Protein AF-A0A3M0XMA0-F1 (afdb_monomer_lite)

Radius of gyration: 14.37 Å; chains: 1; bounding box: 36×26×42 Å

Foldseek 3Di:
DDDDDVVLLVLLVQLVVCLLVLVLVSNLVSLVCQPPDPPRDLVNSLVSLVVLLVLLVVCLVPVPDDDPPADPVRSVVSSVSSVLQDDCLSVQLVVLSVVLNVCVVPDPCNSVSSSVSSVSSSVSSD

Structure (mmCIF, N/CA/C/O backbone):
data_AF-A0A3M0XMA0-F1
#
_entry.id   AF-A0A3M0XMA0-F1
#
loop_
_atom_site.group_PDB
_atom_site.id
_atom_site.type_symbol
_atom_site.label_atom_id
_atom_site.label_alt_id
_atom_site.label_comp_id
_atom_site.label_asym_id
_atom_site.label_entity_id
_atom_site.label_seq_id
_atom_site.pdbx_PDB_ins_code
_atom_site.Cartn_x
_atom_site.Cartn_y
_atom_site.Cartn_z
_atom_site.occupancy
_atom_site.B_iso_or_equiv
_atom_site.auth_seq_id
_atom_site.auth_comp_id
_atom_site.auth_asym_id
_atom_site.auth_atom_id
_atom_site.pdbx_PDB_model_num
ATOM 1 N N . ALA A 1 1 ? 8.673 -5.763 26.414 1.00 34.12 1 ALA A N 1
ATOM 2 C CA . ALA A 1 1 ? 9.305 -6.152 25.136 1.00 34.12 1 ALA A CA 1
ATOM 3 C C . ALA A 1 1 ? 8.319 -5.856 24.009 1.00 34.12 1 ALA A C 1
ATOM 5 O O . ALA A 1 1 ? 7.192 -6.328 24.103 1.00 34.12 1 ALA A O 1
ATOM 6 N N . SER A 1 2 ? 8.665 -5.024 23.018 1.00 40.19 2 SER A N 1
ATOM 7 C CA . SER A 1 2 ? 7.739 -4.703 21.924 1.00 40.19 2 SER A CA 1
ATOM 8 C C . SER A 1 2 ? 7.754 -5.817 20.868 1.00 40.19 2 SER A C 1
ATOM 10 O O . SER A 1 2 ? 8.660 -5.933 20.048 1.00 40.19 2 SER A O 1
ATOM 12 N N . MET A 1 3 ? 6.732 -6.671 20.880 1.00 48.38 3 MET A N 1
ATOM 13 C CA . MET A 1 3 ? 6.269 -7.292 19.637 1.00 48.38 3 MET A CA 1
ATOM 14 C C . MET A 1 3 ? 5.665 -6.163 18.802 1.00 48.38 3 MET A C 1
ATOM 16 O O . MET A 1 3 ? 4.710 -5.573 19.289 1.00 48.38 3 MET A O 1
ATOM 20 N N . SER A 1 4 ? 6.177 -5.812 17.615 1.00 57.28 4 SER A N 1
ATOM 21 C CA . SER A 1 4 ? 5.334 -5.079 16.642 1.00 57.28 4 SER A CA 1
ATOM 22 C C . SER A 1 4 ? 5.956 -4.905 15.247 1.00 57.28 4 SER A C 1
ATOM 24 O O . SER A 1 4 ? 5.299 -5.244 14.271 1.00 57.28 4 SER A O 1
ATOM 26 N N . SER A 1 5 ? 7.216 -4.465 15.102 1.00 61.88 5 SER A N 1
ATOM 27 C CA . SER A 1 5 ? 7.711 -4.017 13.778 1.00 61.88 5 SER A CA 1
ATOM 28 C C . SER A 1 5 ? 7.847 -5.133 12.732 1.00 61.88 5 SER A C 1
ATOM 30 O O . SER A 1 5 ? 7.314 -4.990 11.637 1.00 61.88 5 SER A O 1
ATOM 32 N N . LYS A 1 6 ? 8.495 -6.263 13.058 1.00 68.44 6 LYS A N 1
ATOM 33 C CA . LYS A 1 6 ? 8.668 -7.366 12.093 1.00 68.44 6 LYS A CA 1
ATOM 34 C C . LYS A 1 6 ? 7.342 -8.032 11.730 1.00 68.44 6 LYS A C 1
ATOM 36 O O . LYS A 1 6 ? 7.111 -8.336 10.571 1.00 68.44 6 LYS A O 1
ATOM 41 N N . THR A 1 7 ? 6.463 -8.255 12.708 1.00 75.94 7 THR A N 1
ATOM 42 C CA . THR A 1 7 ? 5.145 -8.871 12.475 1.00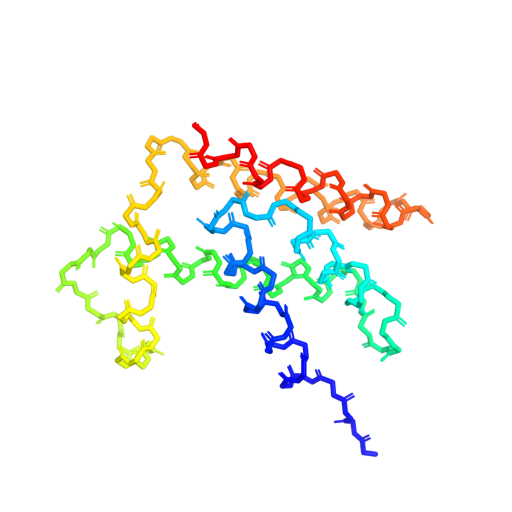 75.94 7 THR A CA 1
ATOM 43 C C . THR A 1 7 ? 4.261 -7.988 11.598 1.00 75.94 7 THR A C 1
ATOM 45 O O . THR A 1 7 ? 3.600 -8.499 10.694 1.00 75.94 7 THR A O 1
ATOM 48 N N . LEU A 1 8 ? 4.290 -6.669 11.824 1.00 75.06 8 LEU A N 1
ATOM 49 C CA . LEU A 1 8 ? 3.622 -5.695 10.966 1.00 75.06 8 LEU A CA 1
ATOM 50 C C . LEU A 1 8 ? 4.193 -5.730 9.546 1.00 75.06 8 LEU A C 1
ATOM 52 O O . LEU A 1 8 ? 3.432 -5.808 8.591 1.00 75.06 8 LEU A O 1
ATOM 56 N N . GLU A 1 9 ? 5.519 -5.726 9.411 1.00 73.88 9 GLU A N 1
ATOM 57 C CA . GLU A 1 9 ? 6.200 -5.776 8.115 1.00 73.88 9 GLU A CA 1
ATOM 58 C C . GLU A 1 9 ? 5.814 -7.036 7.317 1.00 73.88 9 GLU A C 1
ATOM 60 O O . GLU A 1 9 ? 5.398 -6.930 6.165 1.00 73.88 9 GLU A O 1
ATOM 65 N N . TYR A 1 10 ? 5.843 -8.217 7.949 1.00 76.31 10 TYR A N 1
ATOM 66 C CA . TYR A 1 10 ? 5.401 -9.471 7.325 1.00 76.31 10 TYR A CA 1
ATOM 67 C C . TYR A 1 10 ? 3.933 -9.431 6.894 1.00 76.31 10 TYR A C 1
ATOM 69 O O . TYR A 1 10 ? 3.611 -9.833 5.779 1.00 76.31 10 TYR A O 1
ATOM 77 N N . SER A 1 11 ? 3.053 -8.924 7.755 1.00 83.19 11 SER A N 1
ATOM 78 C CA . SER A 1 11 ? 1.613 -8.871 7.477 1.00 83.19 11 SER A CA 1
ATOM 79 C C . SER A 1 11 ? 1.283 -7.858 6.373 1.00 83.19 11 SER A C 1
ATOM 81 O O . SER A 1 11 ? 0.391 -8.086 5.562 1.00 83.19 11 SER A O 1
ATOM 83 N N . VAL A 1 12 ? 2.031 -6.753 6.284 1.00 85.25 12 VAL A N 1
ATOM 84 C CA . VAL A 1 12 ? 1.895 -5.781 5.190 1.00 85.25 12 VAL A CA 1
ATOM 85 C C . VAL A 1 12 ? 2.437 -6.351 3.880 1.00 85.25 12 VAL A C 1
ATOM 87 O O . VAL A 1 12 ? 1.821 -6.136 2.840 1.00 85.25 12 VAL A O 1
ATOM 90 N N . PHE A 1 13 ? 3.531 -7.119 3.895 1.00 86.69 13 PHE A N 1
ATOM 91 C CA . PHE A 1 13 ? 3.964 -7.837 2.690 1.00 86.69 13 PHE A CA 1
ATOM 92 C C . PHE A 1 13 ? 2.926 -8.844 2.223 1.00 86.69 13 PHE A C 1
ATOM 94 O O . PHE A 1 13 ? 2.650 -8.903 1.029 1.00 86.69 13 PHE A O 1
ATOM 101 N N . GLU A 1 14 ? 2.297 -9.563 3.149 1.00 91.00 14 GLU A N 1
ATOM 102 C CA . GLU A 1 14 ? 1.206 -10.464 2.804 1.00 91.00 14 GLU A CA 1
ATOM 103 C C . GLU A 1 14 ? 0.011 -9.719 2.191 1.00 91.00 14 GLU A C 1
ATOM 105 O O . GLU A 1 14 ? -0.535 -10.158 1.177 1.00 91.00 14 GLU A O 1
ATOM 110 N N . LEU A 1 15 ? -0.361 -8.566 2.758 1.00 94.38 15 LEU A N 1
ATOM 111 C CA . LEU A 1 15 ? -1.423 -7.719 2.215 1.00 94.38 15 LEU A CA 1
ATOM 112 C C . LEU A 1 15 ? -1.094 -7.276 0.787 1.00 94.38 15 LEU A C 1
ATOM 114 O O . LEU A 1 15 ? -1.947 -7.326 -0.096 1.00 94.38 15 LEU A O 1
ATOM 118 N N . ILE A 1 16 ? 0.147 -6.863 0.543 1.00 92.25 16 ILE A N 1
ATOM 119 C CA . ILE A 1 16 ? 0.579 -6.405 -0.775 1.00 92.25 16 ILE A CA 1
ATOM 120 C C . ILE A 1 16 ? 0.624 -7.555 -1.770 1.00 92.25 16 ILE A C 1
ATOM 122 O O . ILE A 1 16 ? 0.171 -7.382 -2.897 1.00 92.25 16 ILE A O 1
ATOM 126 N N . ASP A 1 17 ? 1.099 -8.731 -1.376 1.00 90.69 17 ASP A N 1
ATOM 127 C CA . ASP A 1 17 ? 1.066 -9.903 -2.246 1.00 90.69 17 ASP A CA 1
ATOM 128 C C . ASP A 1 17 ? -0.376 -10.279 -2.620 1.00 90.69 17 ASP A C 1
ATOM 130 O O . ASP A 1 17 ? -0.647 -10.598 -3.781 1.00 90.69 17 ASP A O 1
ATOM 134 N N . ALA A 1 18 ? -1.324 -10.166 -1.684 1.00 94.12 18 ALA A N 1
ATOM 135 C CA . ALA A 1 18 ? -2.746 -10.365 -1.963 1.00 94.12 18 ALA A CA 1
ATOM 136 C C . ALA A 1 18 ? -3.305 -9.299 -2.927 1.00 94.12 18 ALA A C 1
ATOM 138 O O . ALA A 1 18 ? -3.972 -9.639 -3.904 1.00 94.12 18 ALA A O 1
ATOM 139 N N . ILE A 1 19 ? -2.960 -8.019 -2.728 1.00 94.62 19 ILE A N 1
ATOM 140 C CA . ILE A 1 19 ? -3.337 -6.928 -3.642 1.00 94.62 19 ILE A CA 1
ATOM 141 C C . ILE A 1 19 ? -2.774 -7.183 -5.045 1.00 94.62 19 ILE A C 1
ATOM 143 O O . ILE A 1 19 ? -3.534 -7.217 -6.009 1.00 94.62 19 ILE A O 1
ATOM 147 N N . MET A 1 20 ? -1.464 -7.417 -5.171 1.00 90.44 20 MET A N 1
ATOM 148 C CA . MET A 1 20 ? -0.773 -7.581 -6.458 1.00 90.44 20 MET A CA 1
ATOM 149 C C . MET A 1 20 ? -1.224 -8.831 -7.225 1.00 90.44 20 MET A C 1
ATOM 151 O O . MET A 1 20 ? -1.197 -8.836 -8.455 1.00 90.44 20 MET A O 1
ATOM 155 N N . SER A 1 21 ? -1.666 -9.876 -6.520 1.00 90.81 21 SER A N 1
ATOM 156 C CA . SER A 1 21 ? -2.288 -11.068 -7.120 1.00 90.81 21 SER A CA 1
ATOM 157 C C . SER A 1 21 ? -3.786 -10.907 -7.406 1.00 90.81 21 SER A C 1
ATOM 159 O O . SER A 1 21 ? -4.393 -11.811 -7.977 1.00 90.81 21 SER A O 1
ATOM 161 N N . ARG A 1 22 ? -4.373 -9.749 -7.072 1.00 91.56 22 ARG A N 1
ATOM 162 C CA . ARG A 1 22 ? -5.808 -9.439 -7.179 1.00 91.56 22 ARG A CA 1
ATOM 163 C C . ARG A 1 22 ? -6.703 -10.399 -6.384 1.00 91.56 22 ARG A C 1
ATOM 165 O O . ARG A 1 22 ? -7.891 -10.525 -6.684 1.00 91.56 22 ARG A O 1
ATOM 172 N N . ASP A 1 23 ? -6.154 -11.040 -5.357 1.00 95.00 23 ASP A N 1
ATOM 173 C CA . ASP A 1 23 ? -6.885 -11.909 -4.441 1.00 95.00 23 ASP A CA 1
ATOM 174 C C . ASP A 1 23 ? -7.612 -11.049 -3.397 1.00 95.00 23 ASP A C 1
ATOM 176 O O . ASP A 1 23 ? -7.078 -10.711 -2.336 1.00 95.00 23 ASP A O 1
ATOM 180 N N . ARG A 1 24 ? -8.829 -10.619 -3.753 1.00 95.31 24 ARG A N 1
ATOM 181 C CA . ARG A 1 24 ? -9.627 -9.682 -2.950 1.00 95.31 24 ARG A CA 1
ATOM 182 C C . ARG A 1 24 ? -9.932 -10.242 -1.564 1.00 95.31 24 ARG A C 1
ATOM 184 O O . ARG A 1 24 ? -9.710 -9.545 -0.577 1.00 95.31 24 ARG A O 1
ATOM 191 N N . ASP A 1 25 ? -10.400 -11.484 -1.492 1.00 96.06 25 ASP A N 1
ATOM 192 C CA . ASP A 1 25 ? -10.819 -12.107 -0.234 1.00 96.06 25 ASP A CA 1
ATOM 193 C C . ASP A 1 25 ? -9.639 -12.226 0.729 1.00 96.06 25 ASP A C 1
ATOM 195 O O . ASP A 1 25 ? -9.741 -11.860 1.906 1.00 96.06 25 ASP A O 1
ATOM 199 N N . ARG A 1 26 ? -8.476 -12.650 0.218 1.00 96.56 26 ARG A N 1
ATOM 200 C CA . ARG A 1 26 ? -7.251 -12.675 1.014 1.00 96.56 26 ARG A CA 1
ATOM 201 C C . ARG A 1 26 ? -6.843 -11.277 1.460 1.00 96.56 26 ARG A C 1
ATOM 203 O O . ARG A 1 26 ? -6.499 -11.104 2.627 1.00 96.56 26 ARG A O 1
ATOM 210 N N . ALA A 1 27 ? -6.903 -10.281 0.579 1.00 96.69 27 ALA A N 1
ATOM 211 C CA . ALA A 1 27 ? -6.491 -8.925 0.920 1.00 96.69 27 ALA A CA 1
ATOM 212 C C . ALA A 1 27 ? -7.350 -8.329 2.051 1.00 96.69 27 ALA A C 1
ATOM 214 O O . ALA A 1 27 ? -6.806 -7.784 3.014 1.00 96.69 27 ALA A O 1
ATOM 215 N N . PHE A 1 28 ? -8.676 -8.499 1.997 1.00 96.44 28 PHE A N 1
ATOM 216 C CA . PHE A 1 28 ? -9.576 -8.053 3.068 1.00 96.44 28 PHE A CA 1
ATOM 217 C C . PHE A 1 28 ? -9.344 -8.811 4.378 1.00 96.44 28 PHE A C 1
ATOM 219 O O . PHE A 1 28 ? -9.334 -8.199 5.447 1.00 96.44 28 PHE A O 1
ATOM 226 N N . ASN A 1 29 ? -9.107 -10.123 4.315 1.00 95.62 29 ASN A N 1
ATOM 227 C CA . ASN A 1 29 ? -8.808 -10.916 5.508 1.00 95.62 29 ASN A CA 1
ATOM 228 C C . ASN A 1 29 ? -7.505 -10.472 6.184 1.00 95.62 29 ASN A C 1
ATOM 230 O O . ASN A 1 29 ? -7.479 -10.289 7.403 1.00 95.62 29 ASN A O 1
ATOM 234 N N . VAL A 1 30 ? -6.438 -10.243 5.413 1.00 95.38 30 VAL A N 1
ATOM 235 C CA . VAL A 1 30 ? -5.160 -9.760 5.956 1.00 95.38 30 VAL A CA 1
ATOM 236 C C . VAL A 1 30 ? -5.317 -8.357 6.547 1.00 95.38 30 VAL A C 1
ATOM 238 O O . VAL A 1 30 ? -4.829 -8.107 7.650 1.00 95.38 30 VAL A O 1
ATOM 241 N N . LEU A 1 31 ? -6.040 -7.456 5.871 1.00 95.25 31 LEU A N 1
ATOM 242 C CA . LEU A 1 31 ? -6.302 -6.107 6.379 1.00 95.25 31 LEU A CA 1
ATOM 243 C C . LEU A 1 31 ? -7.060 -6.126 7.711 1.00 95.25 31 LEU A C 1
ATOM 245 O O . LEU A 1 31 ? -6.666 -5.437 8.652 1.00 95.25 31 LEU A O 1
ATOM 249 N N . ARG A 1 32 ? -8.118 -6.936 7.814 1.00 93.19 32 ARG A N 1
ATOM 250 C CA . ARG A 1 32 ? -8.894 -7.070 9.052 1.00 93.19 32 ARG A CA 1
ATOM 251 C C . ARG A 1 32 ? -8.025 -7.594 10.190 1.00 93.19 32 ARG A C 1
ATOM 253 O O . ARG A 1 32 ? -8.055 -7.034 11.281 1.00 93.19 32 ARG A O 1
ATOM 260 N N . ASN A 1 33 ? -7.205 -8.612 9.924 1.00 92.50 33 ASN A N 1
ATOM 261 C CA . ASN A 1 33 ? -6.274 -9.169 10.908 1.00 92.50 33 ASN A CA 1
ATOM 262 C C . ASN A 1 33 ? -5.247 -8.130 11.380 1.00 92.50 33 ASN A C 1
ATOM 264 O O . ASN A 1 33 ? -4.953 -8.055 12.573 1.00 92.50 33 ASN A O 1
ATOM 268 N N . LEU A 1 34 ? -4.732 -7.304 10.467 1.00 91.12 34 LEU A N 1
ATOM 269 C CA . LEU A 1 34 ? -3.845 -6.186 10.788 1.00 91.12 34 LEU A CA 1
ATOM 270 C C . LEU A 1 34 ? -4.529 -5.146 11.679 1.00 91.12 34 LEU A C 1
ATOM 272 O O . LEU A 1 34 ? -3.928 -4.697 12.651 1.00 91.12 34 LEU A O 1
ATOM 276 N N . PHE A 1 35 ? -5.774 -4.785 11.369 1.00 88.81 35 PHE A N 1
ATOM 277 C CA . PHE A 1 35 ? -6.520 -3.766 12.104 1.00 88.81 35 PHE A CA 1
ATOM 278 C C . PHE A 1 35 ? -6.880 -4.203 13.533 1.00 88.81 35 PHE A C 1
ATOM 280 O O . PHE A 1 35 ? -6.728 -3.427 14.473 1.00 88.81 35 PHE A O 1
ATOM 287 N N . VAL A 1 36 ? -7.299 -5.459 13.729 1.00 88.31 36 VAL A N 1
ATOM 288 C CA . VAL A 1 36 ? -7.632 -5.982 15.071 1.00 88.31 36 VAL A CA 1
ATOM 289 C C . VAL A 1 36 ? -6.394 -6.359 15.897 1.00 88.31 36 VAL A C 1
ATOM 291 O O . VAL A 1 36 ? -6.500 -6.634 17.095 1.00 88.31 36 VAL A O 1
ATOM 294 N N . SER A 1 37 ? -5.209 -6.389 15.278 1.00 87.06 37 SER A N 1
ATOM 295 C CA . SER A 1 37 ? -3.958 -6.726 15.956 1.00 87.06 37 SER A CA 1
ATOM 296 C C . SER A 1 37 ? -3.557 -5.638 16.950 1.00 87.06 37 SER A C 1
ATOM 298 O O . SER A 1 37 ? -3.322 -4.480 16.606 1.00 87.06 37 SER A O 1
ATOM 300 N N . LYS A 1 38 ? -3.410 -6.029 18.218 1.00 79.81 38 LYS A N 1
ATOM 301 C CA . LYS A 1 38 ? -3.048 -5.110 19.300 1.00 79.81 38 LYS A CA 1
ATOM 302 C C . LYS A 1 38 ? -1.720 -4.399 19.007 1.00 79.81 38 LYS A C 1
ATOM 304 O O . LYS A 1 38 ? -0.691 -5.044 18.823 1.00 79.81 38 LYS A O 1
ATOM 309 N N . GLY A 1 39 ? -1.736 -3.067 19.055 1.00 79.44 39 GLY A N 1
ATOM 310 C CA . GLY A 1 39 ? -0.538 -2.233 18.899 1.00 79.44 39 GLY A CA 1
ATOM 311 C C . GLY A 1 39 ? -0.161 -1.905 17.451 1.00 79.44 39 GLY A C 1
ATOM 312 O O . GLY A 1 39 ? 0.891 -1.306 17.231 1.00 79.44 39 GLY A O 1
ATOM 313 N N . VAL A 1 40 ? -1.002 -2.263 16.479 1.00 85.38 40 VAL A N 1
ATOM 314 C CA . VAL A 1 40 ? -0.908 -1.772 15.102 1.00 85.38 40 VAL A CA 1
ATOM 315 C C . VAL A 1 40 ? -1.888 -0.613 14.945 1.00 85.38 40 VAL A C 1
ATOM 317 O O . VAL A 1 40 ? -3.079 -0.775 15.178 1.00 85.38 40 VAL A O 1
ATOM 320 N N . SER A 1 41 ? -1.391 0.569 14.579 1.00 90.38 41 SER A N 1
ATOM 321 C CA . SER A 1 41 ? -2.256 1.711 14.257 1.00 90.38 41 SER A CA 1
ATOM 322 C C . SER A 1 41 ? -2.552 1.761 12.760 1.00 90.38 41 SER A C 1
ATOM 324 O O . SER A 1 41 ? -1.715 1.353 11.948 1.00 90.38 41 SER A O 1
ATOM 326 N N . SER A 1 42 ? -3.691 2.336 12.374 1.00 92.44 42 SER A N 1
ATOM 327 C CA . SER A 1 42 ? -4.048 2.541 10.964 1.00 92.44 42 SER A CA 1
ATOM 328 C C . SER A 1 42 ? -3.000 3.369 10.215 1.00 92.44 42 SER A C 1
ATOM 330 O O . SER A 1 42 ? -2.640 3.048 9.082 1.00 92.44 42 SER A O 1
ATOM 332 N N . LEU A 1 43 ? -2.419 4.379 10.875 1.00 92.44 43 LEU A N 1
ATOM 333 C CA . LEU A 1 43 ? -1.310 5.164 10.323 1.00 92.44 43 LEU A CA 1
ATOM 334 C C . LEU A 1 43 ? -0.046 4.321 10.106 1.00 92.44 43 LEU A C 1
ATOM 336 O O . LEU A 1 43 ? 0.663 4.531 9.125 1.00 92.44 43 LEU A O 1
ATOM 340 N N . SER A 1 44 ? 0.237 3.343 10.973 1.00 91.25 44 SER A N 1
ATOM 341 C CA . SER A 1 44 ? 1.366 2.422 10.786 1.00 91.25 44 SER A CA 1
ATOM 342 C C . SER A 1 44 ? 1.164 1.505 9.577 1.00 91.25 44 SER A C 1
ATOM 344 O O . SER A 1 44 ? 2.123 1.257 8.847 1.00 91.25 44 SER A O 1
ATOM 346 N N . ILE A 1 45 ? -0.067 1.039 9.332 1.00 93.00 45 ILE A N 1
ATOM 347 C CA . ILE A 1 45 ? -0.413 0.252 8.136 1.00 93.00 45 ILE A CA 1
ATOM 348 C C . ILE A 1 45 ? -0.195 1.098 6.876 1.00 93.00 45 ILE A C 1
ATOM 350 O O . ILE A 1 45 ? 0.502 0.665 5.958 1.00 93.00 45 ILE A O 1
ATOM 354 N N . ILE A 1 46 ? -0.721 2.329 6.850 1.00 94.44 46 ILE A N 1
ATOM 355 C CA . ILE A 1 46 ? -0.538 3.247 5.715 1.00 94.44 46 ILE A CA 1
ATOM 356 C C . ILE A 1 46 ? 0.938 3.564 5.493 1.00 94.44 46 ILE A C 1
ATOM 358 O O . ILE A 1 46 ? 1.408 3.480 4.362 1.00 94.44 46 ILE A O 1
ATOM 362 N N . GLY A 1 47 ? 1.691 3.875 6.549 1.00 93.56 47 GLY A N 1
ATOM 363 C CA . GLY A 1 47 ? 3.122 4.161 6.443 1.00 93.56 47 GLY A CA 1
ATOM 364 C C . GLY A 1 47 ? 3.910 2.997 5.838 1.00 93.56 47 GLY A C 1
ATOM 365 O O . GLY A 1 47 ? 4.775 3.210 4.987 1.00 93.56 47 GLY A O 1
ATOM 366 N N . ALA A 1 48 ? 3.574 1.760 6.208 1.00 92.56 48 ALA A N 1
ATOM 367 C CA . ALA A 1 48 ? 4.195 0.568 5.639 1.00 92.56 48 ALA A CA 1
ATOM 368 C C . ALA A 1 48 ? 3.826 0.360 4.156 1.00 92.56 48 ALA A C 1
ATOM 370 O O . ALA A 1 48 ? 4.698 0.019 3.351 1.00 92.56 48 ALA A O 1
ATOM 371 N N . LEU A 1 49 ? 2.573 0.631 3.769 1.00 95.31 49 LEU A N 1
ATOM 372 C CA . LEU A 1 49 ? 2.145 0.626 2.364 1.00 95.31 49 LEU A CA 1
ATOM 373 C C . LEU A 1 49 ? 2.886 1.698 1.550 1.00 95.31 49 LEU A C 1
ATOM 375 O O . LEU A 1 49 ? 3.440 1.384 0.497 1.00 95.31 49 LEU A O 1
ATOM 379 N N . VAL A 1 50 ? 2.953 2.940 2.045 1.00 96.06 50 VAL A N 1
ATOM 380 C CA . VAL A 1 50 ? 3.692 4.048 1.410 1.00 96.06 50 VAL A CA 1
ATOM 381 C C . VAL A 1 50 ? 5.155 3.671 1.211 1.00 96.06 50 VAL A C 1
ATOM 383 O O . VAL A 1 50 ? 5.689 3.835 0.113 1.00 96.06 50 VAL A O 1
ATOM 386 N N . TRP A 1 51 ? 5.796 3.119 2.244 1.00 94.19 51 TRP A N 1
ATOM 387 C CA . TRP A 1 51 ? 7.180 2.674 2.154 1.00 94.19 51 TRP A CA 1
ATOM 388 C C . TRP A 1 51 ? 7.361 1.609 1.066 1.00 94.19 51 TRP A C 1
ATOM 390 O O . TRP A 1 51 ? 8.225 1.765 0.202 1.00 94.19 51 TRP A O 1
ATOM 400 N N . HIS A 1 52 ? 6.524 0.566 1.046 1.00 93.75 52 HIS A N 1
ATOM 401 C CA . HIS A 1 52 ? 6.613 -0.483 0.025 1.00 93.75 52 HIS A CA 1
ATOM 402 C C . HIS A 1 52 ? 6.404 0.071 -1.382 1.00 93.75 52 HIS A C 1
ATOM 404 O O . HIS A 1 52 ? 7.222 -0.192 -2.264 1.00 93.75 52 HIS A O 1
ATOM 410 N N . TYR A 1 53 ? 5.337 0.840 -1.606 1.00 95.62 53 TYR A N 1
ATOM 411 C CA . TYR A 1 53 ? 5.041 1.396 -2.926 1.00 95.62 53 TYR A CA 1
ATOM 412 C C . TYR A 1 53 ? 6.105 2.394 -3.387 1.00 95.62 53 TYR A C 1
ATOM 414 O O . TYR A 1 53 ? 6.401 2.438 -4.578 1.00 95.62 53 TYR A O 1
ATOM 422 N N . GLY A 1 54 ? 6.758 3.118 -2.473 1.00 95.25 54 GLY A N 1
ATOM 423 C CA . GLY A 1 54 ? 7.932 3.936 -2.786 1.00 95.25 54 GLY A CA 1
ATOM 424 C C . GLY A 1 54 ? 9.116 3.102 -3.285 1.00 95.25 54 GLY A C 1
ATOM 425 O O . GLY A 1 54 ? 9.757 3.454 -4.275 1.00 95.25 54 GLY A O 1
ATOM 426 N N . GLN A 1 55 ? 9.386 1.954 -2.657 1.00 94.25 55 GLN A N 1
ATOM 427 C CA . GLN A 1 55 ? 10.413 1.020 -3.136 1.00 94.25 55 GLN A CA 1
ATOM 428 C C . GLN A 1 55 ? 10.035 0.418 -4.498 1.00 94.25 55 GLN A C 1
ATOM 430 O O . GLN A 1 55 ? 10.882 0.317 -5.386 1.00 94.25 55 GLN A O 1
ATOM 435 N N . LEU A 1 56 ? 8.762 0.059 -4.684 1.00 95.06 56 LEU A N 1
ATOM 436 C CA . LEU A 1 56 ? 8.247 -0.472 -5.945 1.00 95.06 56 LEU A CA 1
ATOM 437 C C . LEU A 1 56 ? 8.339 0.554 -7.080 1.00 95.06 56 LEU A C 1
ATOM 439 O O . LEU A 1 56 ? 8.763 0.196 -8.176 1.00 95.06 56 LEU A O 1
ATOM 443 N N . TYR A 1 57 ? 8.009 1.819 -6.808 1.00 95.56 57 TYR A N 1
ATOM 444 C CA . TYR A 1 57 ? 8.131 2.921 -7.763 1.00 95.56 57 TYR A CA 1
ATOM 445 C C . TYR A 1 57 ? 9.570 3.079 -8.248 1.00 95.56 57 TYR A C 1
ATOM 447 O O . TYR A 1 57 ? 9.812 3.083 -9.450 1.00 95.56 57 TYR A O 1
ATOM 455 N N . ARG A 1 58 ? 10.540 3.104 -7.325 1.00 94.50 58 ARG A N 1
ATOM 456 C CA . ARG A 1 58 ? 11.967 3.214 -7.673 1.00 94.50 58 ARG A CA 1
ATOM 457 C C . ARG A 1 58 ? 12.427 2.084 -8.592 1.00 94.50 58 ARG A C 1
ATOM 459 O O . ARG A 1 58 ? 13.171 2.326 -9.537 1.00 94.50 58 ARG A O 1
ATOM 466 N N . VAL A 1 59 ? 11.984 0.853 -8.324 1.00 94.75 59 VAL A N 1
ATOM 467 C CA . VAL A 1 59 ? 12.302 -0.313 -9.165 1.00 94.75 59 VAL A CA 1
ATOM 468 C C . VAL A 1 59 ? 11.598 -0.239 -10.520 1.00 94.75 59 VAL A C 1
ATOM 470 O O . VAL A 1 59 ? 12.191 -0.603 -11.529 1.00 94.75 59 VAL A O 1
ATOM 473 N N . TRP A 1 60 ? 10.356 0.238 -10.566 1.00 94.44 60 TRP A N 1
ATOM 474 C CA . TRP A 1 60 ? 9.615 0.414 -11.814 1.00 94.44 60 TRP A CA 1
ATOM 475 C C . TRP A 1 60 ? 10.209 1.511 -12.708 1.00 94.44 60 TRP A C 1
ATOM 477 O O . TRP A 1 60 ? 10.320 1.310 -13.913 1.00 94.44 60 TRP A O 1
ATOM 487 N N . GLU A 1 61 ? 10.640 2.630 -12.125 1.00 93.38 61 GLU A N 1
ATOM 488 C CA . GLU A 1 61 ? 11.272 3.751 -12.833 1.00 93.38 61 GLU A CA 1
ATOM 489 C C . GLU A 1 61 ? 12.680 3.391 -13.341 1.00 93.38 61 GLU A C 1
ATOM 491 O O . GLU A 1 61 ? 13.133 3.908 -14.361 1.00 93.38 61 GLU A O 1
ATOM 496 N N . THR A 1 62 ? 13.370 2.463 -12.663 1.00 90.94 62 THR A N 1
ATOM 497 C CA . THR A 1 62 ? 14.738 2.034 -13.002 1.00 90.94 62 THR A CA 1
ATOM 498 C C . THR A 1 62 ? 14.877 0.501 -13.104 1.00 90.94 62 THR A C 1
ATOM 500 O O . THR A 1 62 ? 15.654 -0.117 -12.373 1.00 90.94 62 THR A O 1
ATOM 503 N N . PRO A 1 63 ? 14.185 -0.164 -14.052 1.00 81.25 63 PRO A N 1
ATOM 504 C CA . PRO A 1 63 ? 14.009 -1.625 -14.061 1.00 81.25 63 PRO A CA 1
ATOM 505 C C . PRO A 1 63 ? 15.302 -2.435 -14.256 1.00 81.25 63 PRO A C 1
ATOM 507 O O . PRO A 1 63 ? 15.335 -3.632 -13.970 1.00 81.25 63 PRO A O 1
ATOM 510 N N . HIS A 1 64 ? 16.380 -1.802 -14.726 1.00 84.75 64 HIS A N 1
ATOM 511 C CA . HIS A 1 64 ? 17.681 -2.441 -14.955 1.00 84.75 64 HIS A CA 1
ATOM 512 C C . HIS A 1 64 ? 18.726 -2.117 -13.884 1.00 84.75 64 HIS A C 1
ATOM 514 O O . HIS A 1 64 ? 19.833 -2.653 -13.930 1.00 84.75 64 HIS A O 1
ATOM 520 N N . MET A 1 65 ? 18.401 -1.256 -12.918 1.00 90.06 65 MET A N 1
ATOM 521 C CA . MET A 1 65 ? 19.351 -0.797 -11.914 1.00 90.06 65 MET A CA 1
ATOM 522 C C . MET A 1 65 ? 18.813 -1.080 -10.519 1.00 90.06 65 MET A C 1
ATOM 524 O O . MET A 1 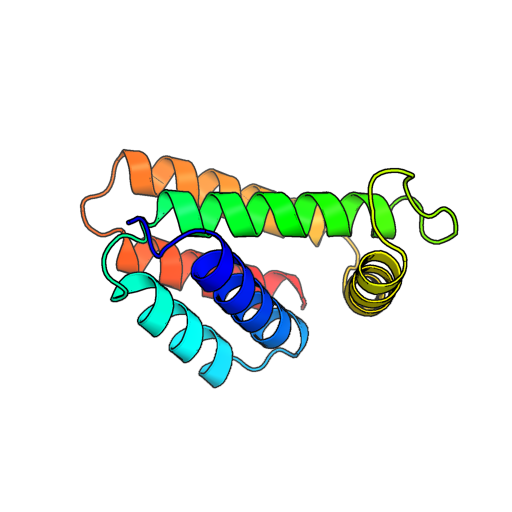65 ? 17.885 -0.432 -10.047 1.00 90.06 65 MET A O 1
ATOM 528 N N . ARG A 1 66 ? 19.442 -2.026 -9.815 1.00 91.25 66 ARG A N 1
ATOM 529 C CA . ARG A 1 66 ? 19.129 -2.256 -8.404 1.00 91.25 66 ARG A CA 1
ATOM 530 C C . ARG A 1 66 ? 19.607 -1.067 -7.566 1.00 91.25 66 ARG A C 1
ATOM 532 O O . ARG A 1 66 ? 20.813 -0.802 -7.553 1.00 91.25 66 ARG A O 1
ATOM 539 N N . PRO A 1 67 ? 18.727 -0.401 -6.800 1.00 89.56 67 PRO A N 1
ATOM 540 C CA . PRO A 1 67 ? 19.179 0.623 -5.874 1.00 89.56 67 PRO A CA 1
ATOM 541 C C . PRO A 1 67 ? 20.047 0.028 -4.758 1.00 89.56 67 PRO A C 1
ATOM 543 O O . PRO A 1 67 ? 19.795 -1.079 -4.276 1.00 89.56 67 PRO A O 1
ATOM 546 N N . LYS A 1 68 ? 21.100 0.750 -4.356 1.00 89.00 68 LYS A N 1
ATOM 547 C CA . LYS A 1 68 ? 22.152 0.227 -3.460 1.00 89.00 68 LYS A CA 1
ATOM 548 C C . LYS A 1 68 ? 21.625 -0.187 -2.083 1.00 89.00 68 LYS A C 1
ATOM 550 O O . LYS A 1 68 ? 22.148 -1.128 -1.494 1.00 89.00 68 LYS A O 1
ATOM 555 N N . ASP A 1 69 ? 20.588 0.490 -1.612 1.00 90.00 69 ASP A N 1
ATOM 556 C CA . ASP A 1 69 ? 19.897 0.282 -0.339 1.00 90.00 69 ASP A CA 1
ATOM 557 C C . ASP A 1 69 ? 18.857 -0.855 -0.370 1.00 90.00 69 ASP A C 1
ATOM 559 O O . ASP A 1 69 ? 18.340 -1.236 0.677 1.00 90.00 69 ASP A O 1
ATOM 563 N N . ILE A 1 70 ? 18.570 -1.446 -1.538 1.00 89.12 70 ILE A N 1
ATOM 564 C CA . ILE A 1 70 ? 17.613 -2.554 -1.674 1.00 89.12 70 ILE A CA 1
ATOM 565 C C . ILE A 1 70 ? 18.357 -3.879 -1.810 1.00 89.12 70 ILE A C 1
ATOM 567 O O . ILE A 1 70 ? 19.088 -4.104 -2.776 1.00 89.12 70 ILE A O 1
ATOM 571 N N . HIS A 1 71 ? 18.124 -4.807 -0.882 1.00 91.06 71 HIS A N 1
ATOM 572 C CA . HIS A 1 71 ? 18.694 -6.155 -0.941 1.00 91.06 71 HIS A CA 1
ATOM 573 C C . HIS A 1 71 ? 18.254 -6.924 -2.206 1.00 91.06 71 HIS A C 1
ATOM 575 O O . HIS A 1 71 ? 17.110 -6.810 -2.642 1.00 91.06 71 HIS A O 1
ATOM 581 N N . GLN A 1 72 ? 19.126 -7.767 -2.778 1.00 92.00 72 GLN A N 1
ATOM 582 C CA . GLN A 1 72 ? 18.877 -8.449 -4.062 1.00 92.00 72 GLN A CA 1
ATOM 583 C C . GLN A 1 72 ? 17.569 -9.252 -4.088 1.00 92.00 72 GLN A C 1
ATOM 585 O O . GLN A 1 72 ? 16.813 -9.171 -5.053 1.00 92.00 72 GLN A O 1
ATOM 590 N N . ARG A 1 73 ? 17.276 -10.003 -3.018 1.00 90.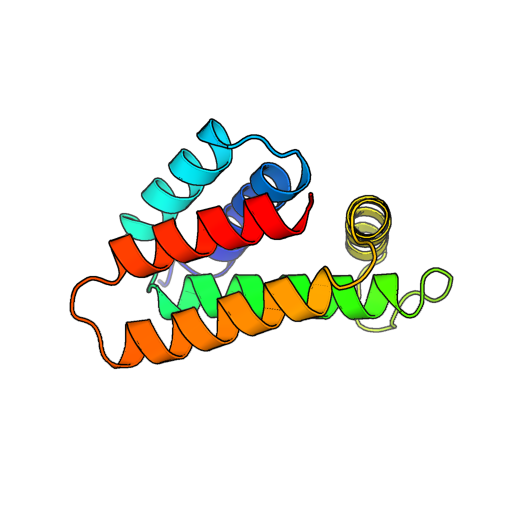62 73 ARG A N 1
ATOM 591 C CA . ARG A 1 73 ? 16.021 -10.766 -2.903 1.00 90.62 73 ARG A CA 1
ATOM 592 C C . ARG A 1 73 ? 14.800 -9.855 -3.049 1.00 90.62 73 ARG A C 1
ATOM 594 O O . ARG A 1 73 ? 13.908 -10.142 -3.840 1.00 90.62 73 ARG A O 1
ATOM 601 N N . ARG A 1 74 ? 14.817 -8.732 -2.333 1.00 89.56 74 ARG A N 1
ATOM 602 C CA . ARG A 1 74 ? 13.739 -7.750 -2.336 1.00 89.56 74 ARG A CA 1
ATOM 603 C C . ARG A 1 74 ? 13.608 -7.060 -3.690 1.00 89.56 74 ARG A C 1
ATOM 605 O O . ARG A 1 74 ? 12.503 -6.889 -4.185 1.00 89.56 74 ARG A O 1
ATOM 612 N N . PHE A 1 75 ? 14.732 -6.723 -4.320 1.00 92.88 75 PHE A N 1
ATOM 613 C CA . PHE A 1 75 ? 14.744 -6.184 -5.677 1.00 92.88 75 PHE A CA 1
ATOM 614 C C . PHE A 1 75 ? 14.091 -7.145 -6.677 1.00 92.88 75 PHE A C 1
ATOM 616 O O . PHE A 1 75 ? 13.287 -6.712 -7.497 1.00 92.88 75 PHE A O 1
ATOM 623 N N . ASN A 1 76 ? 14.371 -8.449 -6.584 1.00 92.38 76 ASN A N 1
ATOM 624 C CA . ASN A 1 76 ? 13.757 -9.452 -7.456 1.00 92.38 76 ASN A CA 1
ATOM 625 C C . ASN A 1 76 ? 12.236 -9.550 -7.245 1.00 92.38 76 ASN A C 1
ATOM 627 O O . ASN A 1 76 ? 11.497 -9.687 -8.217 1.00 92.38 76 ASN A O 1
ATOM 631 N N . GLU A 1 77 ? 11.764 -9.485 -5.997 1.00 90.25 77 GLU A N 1
ATOM 632 C CA . GLU A 1 77 ? 10.330 -9.467 -5.659 1.00 90.25 77 GLU A CA 1
ATOM 633 C C . GLU A 1 77 ? 9.646 -8.214 -6.231 1.00 90.25 77 GLU A C 1
ATOM 635 O O . GLU A 1 77 ? 8.685 -8.330 -6.994 1.00 90.25 77 GLU A O 1
ATOM 640 N N . LEU A 1 78 ? 10.203 -7.028 -5.969 1.00 92.88 78 LEU A N 1
ATOM 641 C CA . LEU A 1 78 ? 9.699 -5.755 -6.496 1.00 92.88 78 LEU A CA 1
ATOM 642 C C . LEU A 1 78 ? 9.729 -5.712 -8.031 1.00 92.88 78 LEU A C 1
ATOM 644 O O . LEU A 1 78 ? 8.797 -5.213 -8.647 1.00 92.88 78 LEU A O 1
ATOM 648 N N . SER A 1 79 ? 10.750 -6.293 -8.665 1.00 93.12 79 SER A N 1
ATOM 649 C CA . SER A 1 79 ? 10.858 -6.369 -10.132 1.00 93.12 79 SER A CA 1
ATOM 650 C C . SER A 1 79 ? 9.815 -7.294 -10.763 1.00 93.12 79 SER A C 1
ATOM 652 O O . SER A 1 79 ? 9.468 -7.138 -11.932 1.00 93.12 79 SER A O 1
ATOM 654 N N . LYS A 1 80 ? 9.325 -8.299 -10.027 1.00 91.44 80 LYS A N 1
ATOM 655 C CA . LYS A 1 80 ? 8.185 -9.116 -10.471 1.00 91.44 80 LYS A CA 1
ATOM 656 C C . LYS A 1 80 ? 6.887 -8.331 -10.321 1.00 91.44 80 LYS A C 1
ATOM 658 O O . LYS A 1 80 ? 6.086 -8.318 -11.249 1.00 91.44 80 LYS A O 1
ATOM 663 N N . GLN A 1 81 ? 6.715 -7.665 -9.181 1.00 91.06 81 GLN A N 1
ATOM 664 C CA . GLN A 1 81 ? 5.553 -6.831 -8.881 1.00 91.06 81 GLN A CA 1
ATOM 665 C C . GLN A 1 81 ? 5.408 -5.658 -9.866 1.00 91.06 81 GLN A C 1
ATOM 667 O O . GLN A 1 81 ? 4.307 -5.38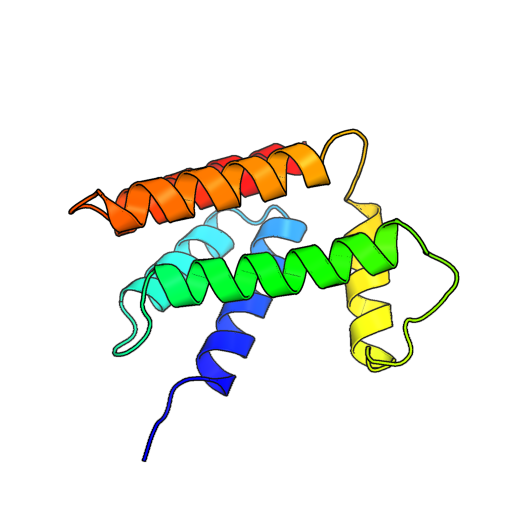7 -10.337 1.00 91.06 81 GLN A O 1
ATOM 672 N N . SER A 1 82 ? 6.510 -5.012 -10.258 1.00 92.50 82 SER A N 1
ATOM 673 C CA . SER A 1 82 ? 6.491 -3.834 -11.136 1.00 92.50 82 SER A CA 1
ATOM 674 C C . SER A 1 82 ? 5.915 -4.115 -12.525 1.00 92.50 82 SER A C 1
ATOM 676 O O . SER A 1 82 ? 5.425 -3.201 -13.180 1.00 92.50 82 SER A O 1
ATOM 678 N N . ARG A 1 83 ? 5.903 -5.380 -12.965 1.00 90.12 83 ARG A N 1
ATOM 679 C CA . ARG A 1 83 ? 5.313 -5.808 -14.246 1.00 90.12 83 ARG A CA 1
ATOM 680 C C . ARG A 1 83 ? 3.800 -5.598 -14.309 1.00 90.12 83 ARG A C 1
ATOM 682 O O . ARG A 1 83 ? 3.246 -5.510 -15.404 1.00 90.12 83 ARG A O 1
ATOM 689 N N . TYR A 1 84 ? 3.142 -5.536 -13.153 1.00 89.06 84 TYR A N 1
ATOM 690 C CA . TYR A 1 84 ? 1.711 -5.258 -13.048 1.00 89.06 84 TYR A CA 1
ATOM 691 C C . TYR A 1 84 ? 1.405 -3.754 -13.037 1.00 89.06 84 TYR A C 1
ATOM 693 O O . TYR A 1 84 ? 0.266 -3.366 -13.272 1.00 89.06 84 TYR A O 1
ATOM 701 N N . CYS A 1 85 ? 2.409 -2.904 -12.811 1.00 91.75 85 CYS A N 1
ATOM 702 C CA . CYS A 1 85 ? 2.245 -1.459 -12.708 1.00 91.75 85 CYS A CA 1
ATOM 703 C C . CYS A 1 85 ? 2.291 -0.812 -14.101 1.00 91.75 85 CYS A C 1
ATOM 705 O O . CYS A 1 85 ? 3.325 -0.839 -14.775 1.00 91.75 85 CYS A O 1
ATOM 707 N N . LYS A 1 86 ? 1.181 -0.212 -14.543 1.00 89.44 86 LYS A N 1
ATOM 708 C CA . LYS A 1 86 ? 1.052 0.403 -15.876 1.00 89.44 86 LYS A CA 1
ATOM 709 C C . LYS A 1 86 ? 0.376 1.769 -15.808 1.00 89.44 86 LYS A C 1
ATOM 711 O O . LYS A 1 86 ? -0.373 2.044 -14.878 1.00 89.44 86 LYS A O 1
ATOM 716 N N . GLY A 1 87 ? 0.616 2.601 -16.823 1.00 89.94 87 GLY A N 1
ATOM 717 C CA . GLY A 1 87 ? -0.056 3.893 -16.976 1.00 89.94 87 GLY A CA 1
ATOM 718 C C . GLY A 1 87 ? 0.088 4.778 -15.737 1.00 89.94 87 GLY A C 1
ATOM 719 O O . GLY A 1 87 ? 1.196 5.049 -15.283 1.00 89.94 87 GLY A O 1
ATOM 720 N N . ASP A 1 88 ? -1.044 5.195 -15.180 1.00 93.88 88 ASP A N 1
ATOM 721 C CA . ASP A 1 88 ? -1.151 6.062 -14.006 1.00 93.88 88 ASP A CA 1
ATOM 722 C C . ASP A 1 88 ? -1.212 5.298 -12.666 1.00 93.88 88 ASP A C 1
ATOM 724 O O . ASP A 1 88 ? -1.577 5.885 -11.646 1.00 93.88 88 ASP A O 1
ATOM 728 N N . PHE A 1 89 ? -0.830 4.011 -12.640 1.00 95.50 89 PHE A N 1
ATOM 729 C CA . PHE A 1 89 ? -0.851 3.144 -11.451 1.00 95.50 89 PHE A CA 1
ATOM 730 C C . PHE A 1 89 ? -0.316 3.839 -10.191 1.00 95.50 89 PHE A C 1
ATOM 732 O O . PHE A 1 89 ? -1.020 3.954 -9.188 1.00 95.50 89 PHE A O 1
ATOM 739 N N . PHE A 1 90 ? 0.918 4.350 -10.241 1.00 96.62 90 PHE A N 1
ATOM 740 C CA . PHE A 1 90 ? 1.548 4.961 -9.069 1.00 96.62 90 PHE A CA 1
ATOM 741 C C . PHE A 1 90 ? 0.867 6.258 -8.650 1.00 96.62 90 PHE A C 1
ATOM 743 O O . PHE A 1 90 ? 0.729 6.508 -7.456 1.00 96.62 90 PHE A O 1
ATOM 750 N N . PHE A 1 91 ? 0.384 7.053 -9.606 1.00 96.75 91 PHE A N 1
ATOM 751 C CA . PHE A 1 91 ? -0.387 8.251 -9.293 1.00 96.75 91 PHE A CA 1
ATOM 752 C C . PHE A 1 91 ? -1.665 7.891 -8.524 1.00 96.75 91 PHE A C 1
ATOM 754 O O . PHE A 1 91 ? -1.919 8.462 -7.463 1.00 96.75 91 PHE A O 1
ATOM 761 N N . LYS A 1 92 ? -2.426 6.894 -8.997 1.00 97.38 92 LYS A N 1
ATOM 762 C CA . LYS A 1 92 ? -3.630 6.391 -8.315 1.00 97.38 92 LYS A CA 1
ATOM 763 C C . LYS A 1 92 ? -3.316 5.870 -6.911 1.00 97.38 92 LYS A C 1
ATOM 765 O O . LYS A 1 92 ? -4.000 6.247 -5.960 1.00 97.38 92 LYS A O 1
ATOM 770 N N . VAL A 1 93 ? -2.269 5.055 -6.771 1.00 97.62 93 VAL A N 1
ATOM 771 C CA . VAL A 1 93 ? -1.843 4.480 -5.485 1.00 97.62 93 VAL A CA 1
ATOM 772 C C . VAL A 1 93 ? -1.438 5.566 -4.491 1.00 97.62 93 VAL A C 1
ATOM 774 O O . VAL A 1 93 ? -1.974 5.609 -3.384 1.00 97.62 93 VAL A O 1
ATOM 777 N N . PHE A 1 94 ? -0.526 6.467 -4.865 1.00 98.06 94 PHE A N 1
ATOM 778 C CA . PHE A 1 94 ? -0.049 7.506 -3.950 1.00 98.06 94 PHE A CA 1
ATOM 779 C C . PHE A 1 94 ? -1.145 8.512 -3.599 1.00 98.06 94 PHE A C 1
ATOM 781 O O . PHE A 1 94 ? -1.238 8.917 -2.440 1.00 98.06 94 PHE A O 1
ATOM 788 N N . LYS A 1 95 ? -2.025 8.853 -4.549 1.00 97.94 95 LYS A N 1
ATOM 789 C CA . LYS A 1 95 ? -3.205 9.680 -4.275 1.00 97.94 95 LYS A CA 1
ATOM 790 C C . LYS A 1 95 ? -4.130 9.010 -3.256 1.00 97.94 95 LYS A C 1
ATOM 792 O O . LYS A 1 95 ? -4.525 9.651 -2.287 1.00 97.94 95 LYS A O 1
ATOM 797 N N . ALA A 1 96 ? -4.440 7.724 -3.436 1.00 98.12 96 ALA A N 1
ATOM 798 C CA . ALA A 1 96 ? -5.298 6.985 -2.511 1.00 98.12 96 ALA A CA 1
ATOM 799 C C . ALA A 1 96 ? -4.689 6.890 -1.102 1.00 98.12 96 ALA A C 1
ATOM 801 O O . ALA A 1 96 ? -5.400 7.099 -0.121 1.00 98.12 96 ALA A O 1
ATOM 802 N N . LEU A 1 97 ? -3.381 6.628 -1.001 1.00 97.81 97 LEU A N 1
ATOM 803 C CA . LEU A 1 97 ? -2.661 6.578 0.276 1.00 97.81 97 LEU A CA 1
ATOM 804 C C . LEU A 1 97 ? -2.670 7.932 0.994 1.00 97.81 97 LEU A C 1
ATOM 806 O O . LEU A 1 97 ? -2.966 7.981 2.186 1.00 97.81 97 LEU A O 1
ATOM 810 N N . TYR A 1 98 ? -2.399 9.021 0.271 1.00 97.25 98 TYR A N 1
ATOM 811 C CA . TYR A 1 98 ? -2.422 10.375 0.825 1.00 97.25 98 TYR A CA 1
ATOM 812 C C . TYR A 1 98 ? -3.814 10.758 1.346 1.00 97.25 98 TYR A C 1
ATOM 814 O O . TYR A 1 98 ? -3.956 11.205 2.484 1.00 97.25 98 TYR A O 1
ATOM 822 N N . GLU A 1 99 ? -4.859 10.534 0.546 1.00 97.00 99 GLU A N 1
ATOM 823 C CA . GLU A 1 99 ? -6.239 10.833 0.946 1.00 97.00 99 GLU A CA 1
ATOM 824 C C . GLU A 1 99 ? -6.677 10.001 2.162 1.00 97.00 99 GLU A C 1
ATOM 826 O O . GLU A 1 99 ? -7.336 10.525 3.064 1.00 97.00 99 GLU A O 1
ATOM 831 N N . ALA A 1 100 ? -6.276 8.727 2.229 1.00 96.94 100 ALA A N 1
ATOM 832 C CA . ALA A 1 100 ? -6.546 7.867 3.377 1.00 96.94 100 ALA A CA 1
ATOM 833 C C . ALA A 1 100 ? -5.836 8.365 4.645 1.00 96.94 100 ALA A C 1
ATOM 835 O O . ALA A 1 100 ? -6.451 8.418 5.711 1.00 96.94 100 ALA A O 1
ATOM 836 N N . GLU A 1 101 ? -4.572 8.782 4.536 1.00 95.75 101 GLU A N 1
ATOM 837 C CA . GLU A 1 101 ? -3.805 9.323 5.662 1.00 95.75 101 GLU A CA 1
ATOM 838 C C . GLU A 1 101 ? -4.449 10.597 6.230 1.00 95.75 101 GLU A C 1
ATOM 840 O O . GLU A 1 101 ? -4.619 10.726 7.445 1.00 95.75 101 GLU A O 1
ATOM 845 N N . VAL A 1 102 ? -4.845 11.530 5.357 1.00 95.44 102 VAL A N 1
ATOM 846 C CA . VAL A 1 102 ? -5.549 12.765 5.746 1.00 95.44 102 VAL A CA 1
ATOM 847 C C . VAL A 1 102 ? -6.886 12.441 6.415 1.00 95.44 102 VAL A C 1
ATOM 849 O O . VAL A 1 102 ? -7.232 13.031 7.442 1.00 95.44 102 VAL A O 1
ATOM 852 N N . THR A 1 103 ? -7.623 11.473 5.868 1.00 95.25 103 THR A N 1
ATOM 853 C CA . THR A 1 103 ? -8.933 11.080 6.399 1.00 95.25 103 THR A CA 1
ATOM 854 C C . THR A 1 103 ? -8.808 10.416 7.770 1.00 95.25 103 THR A C 1
ATOM 856 O O . THR A 1 103 ? -9.557 10.770 8.672 1.00 95.25 103 THR A O 1
ATOM 859 N N . ILE A 1 104 ? -7.846 9.513 7.991 1.00 93.81 104 ILE A N 1
ATOM 860 C CA . ILE A 1 104 ? -7.619 8.902 9.317 1.00 93.81 104 ILE A CA 1
ATOM 861 C C . ILE A 1 104 ? -7.287 9.954 10.374 1.00 93.81 104 ILE A C 1
ATOM 863 O O . ILE A 1 104 ? -7.828 9.897 11.472 1.00 93.81 104 ILE A O 1
ATOM 867 N N . LYS A 1 105 ? -6.484 10.970 10.039 1.00 89.56 105 LYS A N 1
ATOM 868 C CA . LYS A 1 105 ? -6.154 12.063 10.975 1.00 89.56 105 LYS A CA 1
ATOM 869 C C . LYS A 1 105 ? -7.372 12.884 11.425 1.00 89.56 105 LYS A C 1
ATOM 871 O O . LYS A 1 105 ? -7.264 13.639 12.386 1.00 89.56 105 LYS A O 1
ATOM 876 N N . SER A 1 106 ? -8.505 12.766 10.733 1.00 87.81 106 SER A N 1
ATOM 877 C CA . SER A 1 106 ? -9.724 13.553 10.957 1.00 87.81 106 SER A CA 1
ATOM 878 C C . SER A 1 106 ? -10.985 12.708 11.191 1.00 87.81 106 SER A C 1
ATOM 880 O O . SER A 1 106 ? -12.056 13.269 11.420 1.00 87.81 106 SER A O 1
ATOM 882 N N . SER A 1 107 ? -10.889 11.374 11.162 1.00 81.75 107 SER A N 1
ATOM 883 C CA . SER A 1 107 ? -12.032 10.455 11.180 1.00 81.75 107 SER A CA 1
ATOM 884 C C . SER A 1 107 ? -12.019 9.551 12.407 1.00 81.75 107 SER A C 1
ATOM 886 O O . SER A 1 107 ? -10.996 8.977 12.758 1.00 81.75 107 SER A O 1
ATOM 888 N N . ALA A 1 108 ? -13.194 9.332 13.001 1.00 78.88 108 ALA A N 1
ATOM 889 C CA . ALA A 1 108 ? -13.384 8.344 14.065 1.00 78.88 108 ALA A CA 1
ATOM 890 C C . ALA A 1 108 ? -13.581 6.902 13.541 1.00 78.88 108 ALA A C 1
ATOM 892 O O . ALA A 1 108 ? -13.685 5.971 14.336 1.00 78.88 108 ALA A O 1
ATOM 893 N N . ARG A 1 109 ? -13.675 6.696 12.216 1.00 90.12 109 ARG A N 1
ATOM 894 C CA . ARG A 1 109 ? -13.957 5.390 11.582 1.00 90.12 109 ARG A CA 1
ATOM 895 C C . ARG A 1 109 ? -12.786 4.910 10.724 1.00 90.12 109 ARG A C 1
ATOM 897 O O . ARG A 1 109 ? -12.929 4.744 9.516 1.00 90.12 109 ARG A O 1
ATOM 904 N N . GLU A 1 110 ? -11.630 4.703 11.345 1.00 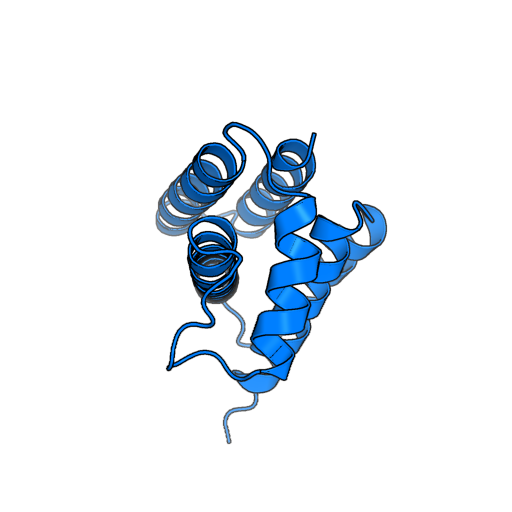93.25 110 GLU A N 1
ATOM 905 C CA . GLU A 1 110 ? -10.391 4.339 10.641 1.00 93.25 110 GLU A CA 1
ATOM 906 C C . GLU A 1 110 ? -10.507 3.041 9.820 1.00 93.25 110 GLU A C 1
ATOM 908 O O . GLU A 1 110 ? -9.998 2.983 8.704 1.00 93.25 110 GLU A O 1
ATOM 913 N N . GLU A 1 111 ? -11.236 2.038 10.321 1.00 92.19 111 GLU A N 1
ATOM 914 C CA . GLU A 1 111 ? -11.461 0.759 9.626 1.00 92.19 111 GLU A CA 1
ATOM 915 C C . GLU A 1 111 ? -12.068 0.959 8.231 1.00 92.19 111 GLU A C 1
ATOM 917 O O . GLU A 1 111 ? -11.544 0.462 7.239 1.00 92.19 111 GLU A O 1
ATOM 922 N N . VAL A 1 112 ? -13.118 1.781 8.137 1.00 94.25 112 VAL A N 1
ATOM 923 C CA . VAL A 1 112 ? -13.801 2.075 6.867 1.00 94.25 112 VAL A CA 1
ATOM 924 C C . VAL A 1 112 ? -12.869 2.800 5.898 1.00 94.25 112 VAL A C 1
ATOM 926 O O . VAL A 1 112 ? -12.923 2.571 4.688 1.00 94.25 112 VAL A O 1
ATOM 929 N N . VAL A 1 113 ? -11.994 3.671 6.413 1.00 96.25 113 VAL A N 1
ATOM 930 C CA . VAL A 1 113 ? -10.992 4.363 5.590 1.00 96.25 113 VAL A CA 1
ATOM 931 C C . VAL A 1 113 ? -9.998 3.358 5.011 1.00 96.25 113 VAL A C 1
ATOM 933 O O . VAL A 1 113 ? -9.683 3.436 3.825 1.00 96.25 113 VAL A O 1
ATOM 936 N N . LEU A 1 114 ? -9.541 2.392 5.811 1.00 95.81 114 LEU A N 1
ATOM 937 C CA . LEU A 1 114 ? -8.627 1.342 5.362 1.00 95.81 114 LEU A CA 1
ATOM 938 C C . LEU A 1 114 ? -9.276 0.389 4.350 1.00 95.81 114 LEU A C 1
ATOM 940 O O . LEU A 1 114 ? -8.648 0.053 3.346 1.00 95.81 114 LEU A O 1
ATOM 944 N N . GLU A 1 115 ? -10.527 -0.016 4.563 1.00 96.25 115 GLU A N 1
ATOM 945 C CA . GLU A 1 115 ? -11.273 -0.835 3.599 1.00 96.25 115 GLU A CA 1
ATOM 946 C C . GLU A 1 115 ? -11.466 -0.088 2.272 1.00 96.25 115 GLU A C 1
ATOM 948 O O . GLU A 1 115 ? -11.223 -0.639 1.197 1.00 96.25 115 GLU A O 1
ATOM 953 N N . THR A 1 116 ? -11.819 1.199 2.337 1.00 97.06 116 THR A N 1
ATOM 954 C CA . THR A 1 116 ? -11.953 2.059 1.150 1.00 97.06 116 THR A CA 1
ATOM 955 C C . THR A 1 116 ? -10.619 2.213 0.420 1.00 97.06 116 THR A C 1
ATOM 957 O O . THR A 1 116 ? -10.568 2.143 -0.811 1.00 97.06 116 THR A O 1
ATOM 960 N N . LEU A 1 117 ? -9.523 2.397 1.162 1.00 97.19 117 LEU A N 1
ATOM 961 C CA . LEU A 1 117 ? -8.173 2.416 0.606 1.00 97.19 117 LEU A CA 1
ATOM 962 C C . LEU A 1 117 ? -7.872 1.101 -0.122 1.00 97.19 117 LEU A C 1
ATOM 964 O O . LEU A 1 117 ? -7.398 1.140 -1.255 1.00 97.19 117 LEU A O 1
ATOM 968 N N . LEU A 1 118 ? -8.181 -0.050 0.479 1.00 97.56 118 LEU A N 1
ATOM 969 C CA . LEU A 1 118 ? -7.929 -1.353 -0.131 1.00 97.56 118 LEU A CA 1
ATOM 970 C C . LEU A 1 118 ? -8.671 -1.531 -1.460 1.00 97.56 118 LEU A C 1
ATOM 972 O O . LEU A 1 118 ? -8.063 -1.981 -2.433 1.00 97.56 118 LEU A O 1
ATOM 976 N N . VAL A 1 119 ? -9.944 -1.129 -1.532 1.00 97.50 119 VAL A N 1
ATOM 977 C CA . VAL A 1 119 ? -10.714 -1.143 -2.789 1.00 97.50 119 VAL A CA 1
ATOM 978 C C . VAL A 1 119 ? -9.996 -0.333 -3.868 1.00 97.50 119 VAL A C 1
ATOM 980 O O . VAL A 1 119 ? -9.742 -0.848 -4.955 1.00 97.50 119 VAL A O 1
ATOM 983 N N . ARG A 1 120 ? -9.575 0.896 -3.549 1.00 97.31 120 ARG A N 1
ATOM 984 C CA . ARG A 1 120 ? -8.867 1.771 -4.499 1.00 97.31 120 ARG A CA 1
ATOM 985 C C . ARG A 1 120 ? -7.527 1.191 -4.953 1.00 97.31 120 ARG A C 1
ATOM 987 O O . ARG A 1 120 ? -7.159 1.332 -6.118 1.00 97.31 120 ARG A O 1
ATOM 994 N N . LEU A 1 121 ? -6.791 0.527 -4.059 1.00 96.38 121 LEU A N 1
ATOM 995 C CA . LEU A 1 121 ? -5.539 -0.149 -4.413 1.00 96.38 121 LEU A CA 1
ATOM 996 C C . LEU A 1 121 ? -5.790 -1.333 -5.360 1.00 96.38 121 LEU A C 1
ATOM 998 O O . LEU A 1 121 ? -5.071 -1.482 -6.346 1.00 96.38 121 LEU A O 1
ATOM 1002 N N . LEU A 1 122 ? -6.831 -2.132 -5.121 1.00 94.56 122 LEU A N 1
ATOM 1003 C CA . LEU A 1 122 ? -7.219 -3.234 -6.008 1.00 94.56 122 LEU A CA 1
ATOM 1004 C C . LEU A 1 122 ? -7.661 -2.737 -7.394 1.00 94.56 122 LEU A C 1
ATOM 1006 O O . LEU A 1 122 ? -7.324 -3.358 -8.402 1.00 94.56 122 LEU A O 1
ATOM 1010 N N . GLU A 1 123 ? -8.375 -1.613 -7.457 1.00 93.38 123 GLU A N 1
ATOM 1011 C CA . GLU A 1 123 ? -8.792 -0.972 -8.711 1.00 93.38 123 GLU A CA 1
ATOM 1012 C C . GLU A 1 123 ? -7.618 -0.359 -9.481 1.00 93.38 123 GLU A C 1
ATOM 1014 O O . GLU A 1 123 ? -7.637 -0.341 -10.709 1.00 93.38 123 GLU A O 1
ATOM 1019 N N . SER A 1 124 ? -6.569 0.098 -8.789 1.00 91.81 124 SER A N 1
ATOM 1020 C CA . SER A 1 124 ? -5.401 0.712 -9.436 1.00 91.81 124 SER A CA 1
ATOM 1021 C C . SER A 1 124 ? -4.638 -0.242 -10.356 1.00 91.81 124 SER A C 1
ATOM 1023 O O . SER A 1 124 ? -3.994 0.212 -11.297 1.00 91.81 124 SER A O 1
ATOM 1025 N N . LEU A 1 125 ? -4.734 -1.553 -10.112 1.00 85.44 125 LEU A N 1
ATOM 1026 C CA . LEU A 1 125 ? -4.104 -2.589 -10.930 1.00 85.44 125 LEU A CA 1
ATOM 1027 C C . LEU A 1 125 ? -4.817 -2.820 -12.269 1.00 85.44 125 LEU A C 1
ATOM 1029 O O . LEU A 1 125 ? -4.262 -3.549 -13.095 1.00 85.44 125 LEU A O 1
ATOM 1033 N N . GLY A 1 126 ? -6.040 -2.302 -12.435 1.00 69.25 126 GLY A N 1
ATOM 1034 C CA . GLY A 1 126 ? -6.942 -2.493 -13.577 1.00 69.25 126 GLY A CA 1
ATOM 1035 C C . GLY A 1 126 ? -6.617 -1.631 -14.784 1.00 69.25 126 GLY A C 1
ATOM 1036 O O . GLY A 1 126 ? -6.466 -0.402 -14.613 1.00 69.25 126 GLY A O 1
#

Sequence (126 aa):
ASMSSKTLEYSVFELIDAIMSRDRDRAFNVLRNLFVSKGVSSLSIIGALVWHYGQLYRVWETPHMRPKDIHQRRFNELSKQSRYCKGDFFFKVFKALYEAEVTIKSSAREEVVLETLLVRLLESLG

pLDDT: mean 89.82, std 10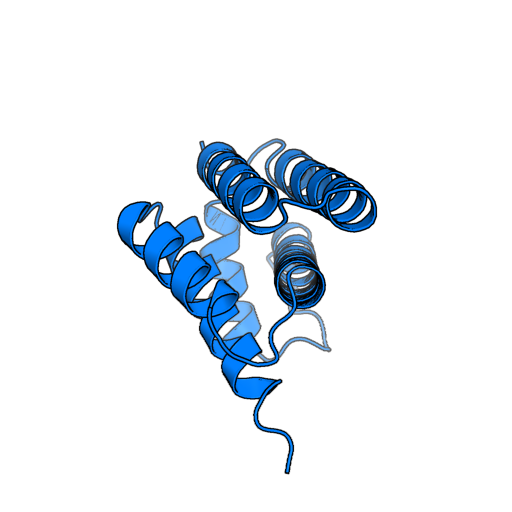.42, range [34.12, 98.12]

Secondary structure (DSSP, 8-state):
----HHHHHHHHHHHHHHHHTT-HHHHHHHHHHHHHSTT--HHHHHHHHHHHHHHHHHHHHSTT---TTS-HHHHHHHHHHGGG--TTHHHHHHHHHHHHHHHHTT-S-HHHHHHHHHHHHHHHT-